Protein AF-A0A3A0BGR1-F1 (afdb_monomer_lite)

pLDDT: mean 83.66, std 11.89, range [48.41, 97.81]

Foldseek 3Di:
DDDDDPVLVVLCCCVDPVNVCVVVCVVPPVDCVVVPCPDPDDDVVVVCVQFVAAAEDFQQPDDDDPPDKSVRVVVDVVVVVVCVVVPGRYYHYFAADDDDDQDSNDGQAHPPRGYMGPD

Structure (mmCIF, N/CA/C/O backbone):
data_AF-A0A3A0BGR1-F1
#
_entry.id   AF-A0A3A0BGR1-F1
#
loop_
_atom_site.group_PDB
_atom_site.id
_atom_site.type_symbol
_atom_site.label_atom_id
_atom_site.label_alt_id
_atom_site.label_comp_id
_atom_site.label_asym_id
_atom_site.label_entity_id
_atom_site.label_seq_id
_atom_site.pdbx_PDB_ins_code
_atom_site.Cartn_x
_atom_site.Cartn_y
_atom_site.Cartn_z
_atom_site.occupancy
_atom_site.B_iso_or_equiv
_atom_site.auth_seq_id
_atom_site.auth_comp_id
_atom_site.auth_asym_id
_atom_site.auth_atom_id
_atom_site.pdbx_PDB_model_num
ATOM 1 N N . MET A 1 1 ? -30.818 3.493 23.935 1.00 67.12 1 MET A N 1
ATOM 2 C CA . MET A 1 1 ? -29.563 2.860 23.476 1.00 67.12 1 MET A CA 1
ATOM 3 C C . MET A 1 1 ? -28.803 2.434 24.723 1.00 67.12 1 MET A C 1
ATOM 5 O O . MET A 1 1 ? -28.596 3.284 25.579 1.00 67.12 1 MET A O 1
ATOM 9 N N . THR A 1 2 ? -28.503 1.146 24.896 1.00 80.75 2 THR A N 1
ATOM 10 C CA . THR A 1 2 ? -27.780 0.650 26.083 1.00 80.75 2 THR A CA 1
ATOM 11 C C . THR A 1 2 ? -26.316 1.106 26.018 1.00 80.75 2 THR A C 1
ATOM 13 O O . THR A 1 2 ? -25.735 1.026 24.933 1.00 80.75 2 THR A O 1
ATOM 16 N N . PRO A 1 3 ? -25.713 1.602 27.115 1.00 82.88 3 PRO A N 1
ATOM 17 C CA . PRO A 1 3 ? -24.295 1.954 27.131 1.00 82.88 3 PRO A CA 1
ATOM 18 C C . PRO A 1 3 ? -23.416 0.730 26.820 1.00 82.88 3 PRO A C 1
ATOM 20 O O . PRO A 1 3 ? -23.770 -0.374 27.242 1.00 82.88 3 PRO A O 1
ATOM 23 N N . PRO A 1 4 ? -22.285 0.892 26.108 1.00 85.31 4 PRO A N 1
ATOM 24 C CA . PRO A 1 4 ? -21.333 -0.198 25.916 1.00 85.31 4 PRO A CA 1
ATOM 25 C C . PRO A 1 4 ? -20.732 -0.634 27.259 1.00 85.31 4 PRO A C 1
ATOM 27 O O . PRO A 1 4 ? -20.498 0.193 28.142 1.00 85.31 4 PRO A O 1
ATOM 30 N N . ASP A 1 5 ? -20.474 -1.933 27.411 1.00 91.62 5 ASP A N 1
ATOM 31 C CA . ASP A 1 5 ? -19.836 -2.481 28.607 1.00 91.62 5 ASP A CA 1
ATOM 32 C C . ASP A 1 5 ? -18.361 -2.050 28.717 1.00 91.62 5 ASP A C 1
ATOM 34 O O . ASP A 1 5 ? -17.718 -1.650 27.740 1.00 91.62 5 ASP A O 1
ATOM 38 N N . THR A 1 6 ? -17.796 -2.167 29.920 1.00 93.88 6 THR A N 1
ATOM 39 C CA . THR A 1 6 ? -16.409 -1.777 30.210 1.00 93.88 6 THR A CA 1
ATOM 40 C C . THR A 1 6 ? -15.388 -2.514 29.338 1.00 93.88 6 THR A C 1
ATOM 42 O O . THR A 1 6 ? -14.385 -1.921 28.946 1.00 93.88 6 THR A O 1
ATOM 45 N N . GLY A 1 7 ? -15.641 -3.778 28.988 1.00 93.69 7 GLY A N 1
ATOM 46 C CA . GLY A 1 7 ? -14.762 -4.567 28.128 1.00 93.69 7 GLY A CA 1
ATOM 47 C C . GLY A 1 7 ? -14.782 -4.098 26.673 1.00 93.69 7 GLY A C 1
ATOM 48 O O . GLY A 1 7 ? -13.745 -4.096 26.010 1.00 93.69 7 GLY A O 1
ATOM 49 N N . THR A 1 8 ? -15.936 -3.664 26.169 1.00 91.12 8 THR A N 1
ATOM 50 C CA . THR A 1 8 ? -16.046 -3.015 24.854 1.00 91.12 8 THR A CA 1
ATOM 51 C C . THR A 1 8 ? -15.307 -1.676 24.831 1.00 91.12 8 THR A C 1
ATOM 53 O O . THR A 1 8 ? -14.552 -1.412 23.895 1.00 91.12 8 THR A O 1
ATOM 56 N N . ILE A 1 9 ? -15.456 -0.854 25.876 1.00 91.88 9 ILE A N 1
ATOM 57 C CA . ILE A 1 9 ? -14.754 0.436 25.986 1.00 91.88 9 ILE A CA 1
ATOM 58 C C . ILE A 1 9 ? -13.234 0.234 26.023 1.00 91.88 9 ILE A C 1
ATOM 60 O O . ILE A 1 9 ? -12.520 0.895 25.269 1.00 91.88 9 ILE A O 1
ATOM 64 N N . ALA A 1 10 ? -12.741 -0.693 26.850 1.00 93.19 10 ALA A N 1
ATOM 65 C CA . ALA A 1 10 ? -11.311 -0.981 26.961 1.00 93.19 10 ALA A CA 1
ATOM 66 C C . ALA A 1 10 ? -10.718 -1.432 25.617 1.00 93.19 10 ALA A C 1
ATOM 68 O O . ALA A 1 10 ? -9.706 -0.893 25.169 1.00 93.19 10 ALA A O 1
ATOM 69 N N . TRP A 1 11 ? -11.400 -2.345 24.919 1.00 92.62 11 TRP A N 1
ATOM 70 C CA . TRP A 1 11 ? -10.966 -2.810 23.603 1.00 92.62 11 TRP A CA 1
ATOM 71 C C . TRP A 1 11 ? -10.918 -1.668 22.573 1.00 92.62 11 TRP A C 1
ATOM 73 O O . TRP A 1 11 ? -9.936 -1.542 21.839 1.00 92.62 11 TRP A O 1
ATOM 83 N N . LEU A 1 12 ? -11.928 -0.787 22.545 1.00 90.25 12 LEU A N 1
ATOM 84 C CA . LEU A 1 12 ? -11.935 0.384 21.657 1.00 90.25 12 LEU A CA 1
ATOM 85 C C . LEU A 1 12 ? -10.788 1.351 21.973 1.00 90.25 12 LEU A C 1
ATOM 87 O O . LEU A 1 12 ? -10.154 1.873 21.057 1.00 90.25 12 LEU A O 1
ATOM 91 N N . GLN A 1 13 ? -10.497 1.579 23.254 1.00 91.50 13 GLN A N 1
ATOM 92 C CA . GLN A 1 13 ? -9.381 2.424 23.673 1.00 91.50 13 GLN A CA 1
ATOM 93 C C . GLN A 1 13 ? -8.041 1.842 23.216 1.00 91.50 13 GLN A C 1
ATOM 95 O O . GLN A 1 13 ? -7.252 2.572 22.618 1.00 91.50 13 GLN A O 1
ATOM 100 N N . GLU A 1 14 ? -7.807 0.542 23.410 1.00 90.56 14 GLU A N 1
ATOM 101 C CA . GLU A 1 14 ? -6.591 -0.158 22.965 1.00 90.56 14 GLU A CA 1
ATOM 102 C C . GLU A 1 14 ? -6.345 -0.047 21.452 1.00 90.56 14 GLU A C 1
ATOM 104 O O . GLU A 1 14 ? -5.197 0.089 21.013 1.00 90.56 14 GLU A O 1
ATOM 109 N N . HIS A 1 15 ? -7.420 -0.064 20.660 1.00 87.75 15 HIS A N 1
ATOM 110 C CA . HIS A 1 15 ? -7.371 0.007 19.197 1.00 87.75 15 HIS A CA 1
ATOM 111 C C . HIS A 1 15 ? -7.486 1.438 18.651 1.00 87.75 15 HIS A C 1
ATOM 113 O O . HIS A 1 15 ? -7.347 1.654 17.446 1.00 87.75 15 HIS A O 1
ATOM 119 N N . SER A 1 16 ? -7.691 2.435 19.515 1.00 88.44 16 SER A N 1
ATOM 120 C CA . SER A 1 16 ? -7.785 3.835 19.108 1.00 88.44 16 SER A CA 1
ATOM 121 C C . SER A 1 16 ? -6.445 4.374 18.599 1.00 88.44 16 SER A C 1
ATOM 123 O O . SER A 1 16 ? -5.371 4.031 19.104 1.00 88.44 16 SER A O 1
ATOM 125 N N . MET A 1 17 ? -6.497 5.301 17.636 1.00 86.06 17 MET A N 1
ATOM 126 C CA . MET A 1 17 ? -5.294 5.986 17.145 1.00 86.06 17 MET A CA 1
ATOM 127 C C . MET A 1 17 ? -4.526 6.686 18.275 1.00 86.06 17 MET A C 1
ATOM 129 O O . MET A 1 17 ? -3.297 6.653 18.292 1.00 86.06 17 MET A O 1
ATOM 133 N N . LEU A 1 18 ? -5.240 7.269 19.246 1.00 88.12 18 LEU A N 1
ATOM 134 C CA . LEU A 1 18 ? -4.640 7.976 20.378 1.00 88.12 18 LEU A CA 1
ATOM 135 C C . LEU A 1 18 ? -3.825 7.042 21.284 1.00 88.12 18 LEU A C 1
ATOM 137 O O . LEU A 1 18 ? -2.744 7.410 21.737 1.00 88.12 18 LEU A O 1
ATOM 141 N N . GLN A 1 19 ? -4.298 5.820 21.521 1.00 90.19 19 GLN A N 1
ATOM 142 C CA . GLN A 1 19 ? -3.536 4.848 22.302 1.00 90.19 19 GLN A CA 1
ATOM 143 C C . GLN A 1 19 ? -2.372 4.270 21.487 1.00 90.19 19 GLN A C 1
ATOM 145 O O . GLN A 1 19 ? -1.261 4.111 21.997 1.00 90.19 19 GLN A O 1
ATOM 150 N N . ARG A 1 20 ? -2.598 4.006 20.193 1.00 86.69 20 ARG A N 1
ATOM 151 C CA . ARG A 1 20 ? -1.592 3.451 19.272 1.00 86.69 20 ARG A CA 1
ATOM 152 C C . ARG A 1 20 ? -0.438 4.418 18.988 1.00 86.69 20 ARG A C 1
ATOM 154 O O . ARG A 1 20 ? 0.664 3.952 18.708 1.00 86.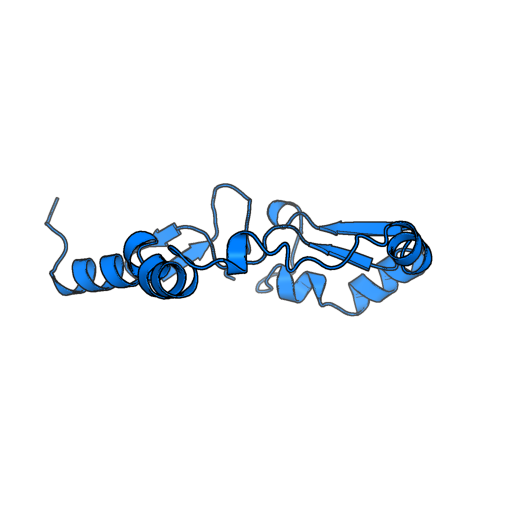69 20 ARG A O 1
ATOM 161 N N . VAL A 1 21 ? -0.649 5.736 19.073 1.00 90.06 21 VAL A N 1
ATOM 162 C CA . VAL A 1 21 ? 0.412 6.728 18.818 1.00 90.06 21 VAL A CA 1
ATOM 163 C C . VAL A 1 21 ? 1.391 6.872 19.986 1.00 90.06 21 VAL A C 1
ATOM 165 O O . VAL A 1 21 ? 2.525 7.281 19.765 1.00 90.06 21 VAL A O 1
ATOM 168 N N . GLN A 1 22 ? 1.025 6.487 21.212 1.00 90.44 22 GLN A N 1
ATOM 169 C CA . GLN A 1 22 ? 1.863 6.691 22.406 1.00 90.44 22 GLN A CA 1
ATOM 170 C C . GLN A 1 22 ? 3.295 6.118 22.294 1.00 90.44 22 GLN A C 1
ATOM 172 O O . GLN A 1 22 ? 4.245 6.818 22.657 1.00 90.44 22 GLN A O 1
ATOM 177 N N . PRO A 1 23 ? 3.522 4.885 21.793 1.00 89.38 23 PRO A N 1
ATOM 178 C CA . PRO A 1 23 ? 4.877 4.358 21.609 1.00 89.38 23 PRO A CA 1
ATOM 179 C C . PRO A 1 23 ? 5.661 5.109 20.524 1.00 89.38 23 PRO A C 1
ATOM 181 O O . PRO A 1 23 ? 6.857 5.346 20.676 1.00 89.38 23 PRO A O 1
ATOM 184 N N . ILE A 1 24 ? 4.981 5.516 19.447 1.00 87.69 24 ILE A N 1
ATOM 185 C CA . ILE A 1 24 ? 5.574 6.293 18.349 1.00 87.69 24 ILE A CA 1
ATOM 186 C C . ILE A 1 24 ? 5.989 7.671 18.872 1.00 87.69 24 ILE A C 1
ATOM 188 O O . ILE A 1 24 ? 7.126 8.090 18.676 1.00 87.69 24 ILE A O 1
ATOM 192 N N . ALA A 1 25 ? 5.104 8.344 19.606 1.00 89.12 25 ALA A N 1
ATOM 193 C CA . ALA A 1 25 ? 5.366 9.643 20.206 1.00 89.12 25 ALA A CA 1
ATOM 194 C C . ALA A 1 25 ? 6.585 9.594 21.135 1.00 89.12 25 ALA A C 1
ATOM 196 O O . ALA A 1 25 ? 7.466 10.432 21.007 1.00 89.12 25 ALA A O 1
ATOM 197 N N . ARG A 1 26 ? 6.719 8.575 21.995 1.00 89.31 26 ARG A N 1
ATOM 198 C CA . ARG A 1 26 ? 7.917 8.415 22.845 1.00 89.31 26 ARG A CA 1
ATOM 199 C C . ARG A 1 26 ? 9.214 8.265 22.047 1.00 89.31 26 ARG A C 1
ATOM 201 O O . ARG A 1 26 ? 10.263 8.721 22.493 1.00 89.31 26 ARG A O 1
ATOM 208 N N . ARG A 1 27 ? 9.148 7.630 20.875 1.00 86.50 27 ARG A N 1
ATOM 209 C CA . ARG A 1 27 ? 10.308 7.409 20.005 1.00 86.50 27 ARG A CA 1
ATOM 210 C C . ARG A 1 27 ? 10.694 8.632 19.174 1.00 86.50 27 ARG A C 1
ATOM 212 O O . ARG A 1 27 ? 11.827 8.693 18.725 1.00 86.50 27 ARG A O 1
ATOM 219 N N . TYR A 1 28 ? 9.791 9.576 18.933 1.00 84.69 28 TYR A N 1
ATOM 220 C CA . TYR A 1 28 ? 10.053 10.660 17.977 1.00 84.69 28 TYR A CA 1
ATOM 221 C C . TYR A 1 28 ? 9.824 12.068 18.535 1.00 84.69 28 TYR A C 1
ATOM 223 O O . TYR A 1 28 ? 10.446 13.017 18.062 1.00 84.69 28 TYR A O 1
ATOM 231 N N . SER A 1 29 ? 8.979 12.229 19.553 1.00 88.12 29 SER A N 1
ATOM 232 C CA . SER A 1 29 ? 8.709 13.525 20.177 1.00 88.12 29 SER A CA 1
ATOM 233 C C . SER A 1 29 ? 9.967 14.061 20.851 1.00 88.12 29 SER A C 1
ATOM 235 O O . SER A 1 29 ? 10.568 13.387 21.685 1.00 88.12 29 SER A O 1
ATOM 237 N N . GLY A 1 30 ? 10.371 15.275 20.478 1.00 85.81 30 GLY A N 1
ATOM 238 C CA . GLY A 1 30 ? 11.586 15.905 20.995 1.00 85.81 30 GLY A CA 1
ATOM 239 C C . GLY A 1 30 ? 12.893 15.242 20.543 1.00 85.81 30 GLY A C 1
ATOM 240 O O . GLY A 1 30 ? 13.951 15.624 21.032 1.00 85.81 30 GLY A O 1
ATOM 241 N N . GLN A 1 31 ? 12.855 14.274 19.619 1.00 82.75 31 GLN A N 1
ATOM 242 C CA . GLN A 1 31 ? 14.061 13.654 19.070 1.00 82.75 31 GLN A CA 1
ATOM 243 C C . GLN A 1 31 ? 14.461 14.307 17.745 1.00 82.75 31 GLN A C 1
ATOM 245 O O . GLN A 1 31 ? 13.634 14.513 16.855 1.00 82.75 31 GLN A O 1
ATOM 250 N N . GLY A 1 32 ? 15.762 14.563 17.573 1.00 82.56 32 GLY A N 1
ATOM 251 C CA . GLY A 1 32 ? 16.322 15.098 16.327 1.00 82.56 32 GLY A CA 1
ATOM 252 C C . GLY A 1 32 ? 16.132 14.177 15.116 1.00 82.56 32 GLY A C 1
ATOM 253 O O . GLY A 1 32 ? 16.227 14.642 13.988 1.00 82.56 32 GLY A O 1
ATOM 254 N N . ALA A 1 33 ? 15.802 12.897 15.324 1.00 76.69 33 ALA A N 1
ATOM 255 C CA . ALA A 1 33 ? 15.614 11.905 14.265 1.00 76.69 33 ALA A CA 1
ATOM 256 C C . ALA A 1 33 ? 14.583 12.311 13.191 1.00 76.69 33 ALA A C 1
ATOM 258 O O . ALA A 1 33 ? 14.746 11.941 12.032 1.00 76.69 33 ALA A O 1
ATOM 259 N N . LEU A 1 34 ? 13.550 13.092 13.540 1.00 69.50 34 LEU A N 1
ATOM 260 C CA . LEU A 1 34 ? 12.582 13.622 12.563 1.00 69.50 34 LEU A CA 1
ATOM 261 C C . LEU A 1 34 ? 13.160 14.743 11.680 1.00 69.50 34 LEU A C 1
ATOM 263 O O . LEU A 1 34 ? 12.672 14.972 10.576 1.00 69.50 34 LEU A O 1
ATOM 267 N N . TRP A 1 35 ? 14.194 15.426 12.168 1.00 74.50 35 TRP A N 1
ATOM 268 C CA . TRP A 1 35 ? 14.791 16.625 11.575 1.00 74.50 35 TRP A CA 1
ATOM 269 C C . TRP A 1 35 ? 16.153 16.363 10.931 1.00 74.50 35 TRP A C 1
ATOM 271 O O . TRP A 1 35 ? 16.655 17.195 10.187 1.00 74.50 35 TRP A O 1
ATOM 281 N N . GLN A 1 36 ? 16.746 15.196 11.179 1.00 77.06 36 GLN A N 1
ATOM 282 C CA . GLN A 1 36 ? 18.031 14.801 10.603 1.00 77.06 36 GLN A CA 1
ATOM 283 C C . GLN A 1 36 ? 17.934 14.291 9.158 1.00 77.06 36 GLN A C 1
ATOM 285 O O . GLN A 1 36 ? 18.907 13.748 8.651 1.00 77.06 36 GLN A O 1
ATOM 290 N N . HIS A 1 37 ? 16.785 14.465 8.492 1.00 62.78 37 HIS A N 1
ATOM 291 C CA . HIS A 1 37 ? 16.554 14.014 7.117 1.00 62.78 37 HIS A CA 1
ATOM 292 C C . HIS A 1 37 ? 17.098 12.595 6.843 1.00 62.78 37 HIS A C 1
ATOM 294 O O . HIS A 1 37 ? 17.907 12.421 5.938 1.00 62.78 37 HIS A O 1
ATOM 300 N N . PRO A 1 38 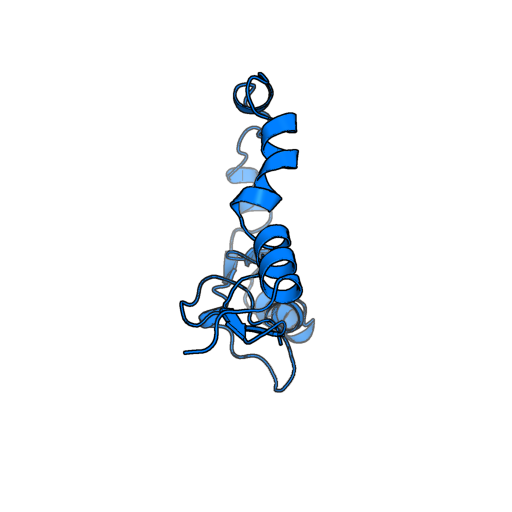? 16.654 11.550 7.570 1.00 62.47 38 PRO A N 1
ATOM 301 C CA . PRO A 1 38 ? 17.127 10.174 7.362 1.00 62.47 38 PRO A CA 1
ATOM 302 C C . PRO A 1 38 ? 16.689 9.559 6.014 1.00 62.47 38 PRO A C 1
ATOM 304 O O . PRO A 1 38 ? 16.7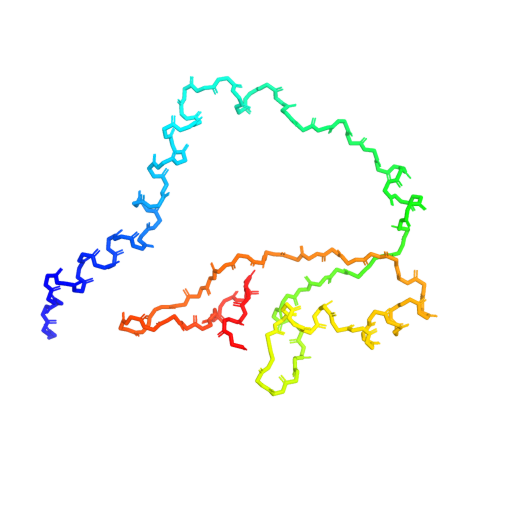91 8.350 5.813 1.00 62.47 38 PRO A O 1
ATOM 307 N N . TYR A 1 39 ? 16.158 10.364 5.095 1.00 65.19 39 TYR A N 1
ATOM 308 C CA . TYR A 1 39 ? 15.784 9.944 3.755 1.00 65.19 39 TYR A CA 1
ATOM 309 C C . TYR A 1 39 ? 17.051 9.888 2.901 1.00 65.19 39 TYR A C 1
ATOM 311 O O . TYR A 1 39 ? 17.854 10.819 2.914 1.00 65.19 39 TYR A O 1
ATOM 319 N N . ALA A 1 40 ? 17.229 8.808 2.145 1.00 69.00 40 ALA A N 1
ATOM 320 C CA . ALA A 1 40 ? 18.290 8.750 1.150 1.00 69.00 40 ALA A CA 1
ATOM 321 C C . ALA A 1 40 ? 18.122 9.887 0.127 1.00 69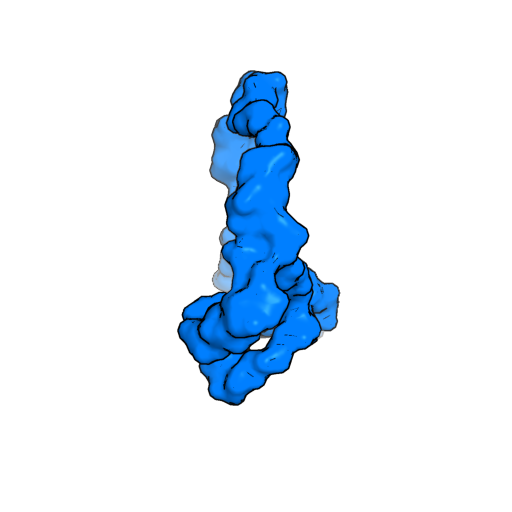.00 40 ALA A C 1
ATOM 323 O O . ALA A 1 40 ? 16.995 10.296 -0.172 1.00 69.00 40 ALA A O 1
ATOM 324 N N . GLU A 1 41 ? 19.232 10.369 -0.437 1.00 82.31 41 GLU A N 1
ATOM 325 C CA . GLU A 1 41 ? 19.179 11.259 -1.596 1.00 82.31 41 GLU A CA 1
ATOM 326 C C . GLU A 1 41 ? 18.293 10.633 -2.676 1.00 82.31 41 GLU A C 1
ATOM 328 O O . GLU A 1 41 ? 18.440 9.458 -3.027 1.00 82.31 41 GLU A O 1
ATOM 333 N N . THR A 1 42 ? 17.339 11.406 -3.194 1.00 83.25 42 THR A N 1
ATOM 334 C CA . THR A 1 42 ? 16.435 10.903 -4.226 1.00 83.25 42 THR A CA 1
ATOM 335 C C . THR A 1 42 ? 17.236 10.584 -5.483 1.00 83.25 42 THR A C 1
ATOM 337 O O . THR A 1 42 ? 17.898 11.464 -6.030 1.00 83.25 42 THR A O 1
ATOM 340 N N . GLN A 1 43 ? 17.123 9.356 -5.990 1.00 89.56 43 GLN A N 1
ATOM 341 C CA . GLN A 1 43 ? 17.775 8.928 -7.232 1.00 89.56 43 GLN A CA 1
ATOM 342 C C . GLN A 1 43 ? 16.734 8.639 -8.326 1.00 89.56 43 GLN A C 1
ATOM 344 O O . GLN A 1 43 ? 16.587 7.491 -8.755 1.00 89.56 43 GLN A O 1
ATOM 349 N N . PRO A 1 44 ? 15.990 9.652 -8.813 1.00 90.31 44 PRO A N 1
ATOM 350 C CA . PRO A 1 44 ? 14.905 9.434 -9.769 1.00 90.31 44 PRO A CA 1
ATOM 351 C C . PRO A 1 44 ? 15.397 8.790 -11.069 1.00 90.31 44 PRO A C 1
ATOM 353 O O . PRO A 1 44 ? 14.715 7.939 -11.622 1.00 90.31 44 PRO A O 1
ATOM 356 N N . ARG A 1 45 ? 16.615 9.118 -11.530 1.00 94.38 45 ARG A N 1
ATOM 357 C CA . ARG A 1 45 ? 17.205 8.479 -12.719 1.00 94.38 45 ARG A CA 1
ATOM 358 C C . ARG A 1 45 ? 17.493 6.995 -12.503 1.00 94.38 45 ARG A C 1
ATOM 360 O O . ARG A 1 45 ? 17.251 6.213 -13.413 1.00 94.38 45 ARG A O 1
ATOM 367 N N . ALA A 1 46 ? 17.976 6.611 -11.321 1.00 92.12 46 ALA A N 1
ATOM 368 C CA . ALA A 1 46 ? 18.205 5.207 -10.990 1.00 92.12 46 ALA A CA 1
ATOM 369 C C . ALA A 1 46 ? 16.875 4.441 -10.911 1.00 92.12 46 ALA A C 1
ATOM 371 O O . ALA A 1 46 ? 16.753 3.365 -11.489 1.00 92.12 46 ALA A O 1
ATOM 372 N N . ALA A 1 47 ? 15.850 5.034 -10.287 1.00 90.38 47 ALA A N 1
ATOM 373 C CA . ALA A 1 47 ? 14.504 4.463 -10.250 1.00 90.38 47 ALA A CA 1
ATOM 374 C C . ALA A 1 47 ? 13.916 4.281 -11.663 1.00 90.38 47 ALA A C 1
ATOM 376 O O . ALA A 1 47 ? 13.461 3.189 -11.996 1.00 90.38 47 ALA A O 1
ATOM 377 N N . SER A 1 48 ? 14.004 5.300 -12.525 1.00 92.50 48 SER A N 1
ATOM 378 C CA . SER A 1 48 ? 13.545 5.210 -13.918 1.00 92.50 48 SER A CA 1
ATOM 379 C C . SER A 1 48 ? 14.355 4.216 -14.755 1.00 92.50 48 SER A C 1
ATOM 381 O O . SER A 1 48 ? 13.802 3.595 -15.657 1.00 92.50 48 SER A O 1
ATOM 383 N N . ALA A 1 49 ? 15.653 4.046 -14.480 1.00 94.06 49 ALA A N 1
ATOM 384 C CA . ALA A 1 49 ? 16.477 3.041 -15.151 1.00 94.06 49 ALA A CA 1
ATOM 385 C C . ALA A 1 49 ? 16.068 1.608 -14.763 1.00 94.06 49 ALA A C 1
ATOM 387 O O . ALA A 1 49 ? 16.082 0.718 -15.613 1.00 94.06 49 ALA A O 1
ATOM 388 N N . LEU A 1 50 ? 15.663 1.392 -13.506 1.00 92.62 50 LEU A N 1
ATOM 389 C CA . LEU A 1 50 ? 15.136 0.109 -13.029 1.00 92.62 50 LEU A CA 1
ATOM 390 C C . LEU A 1 50 ? 13.735 -0.172 -13.593 1.00 92.62 50 LEU A C 1
ATOM 392 O O . LEU A 1 50 ? 13.480 -1.255 -14.124 1.00 92.62 50 LEU A O 1
ATOM 396 N N . ALA A 1 51 ? 12.834 0.809 -13.513 1.00 94.12 51 ALA A N 1
ATOM 397 C CA . ALA A 1 51 ? 11.453 0.690 -13.958 1.00 94.12 51 ALA A CA 1
ATOM 398 C C . ALA A 1 51 ? 10.947 2.015 -14.542 1.00 94.12 51 ALA A C 1
ATOM 400 O O . ALA A 1 51 ? 10.364 2.839 -13.847 1.00 94.12 51 ALA A O 1
ATOM 401 N N . SER A 1 52 ? 11.138 2.208 -15.847 1.00 92.69 52 SER A N 1
ATOM 402 C CA . SER A 1 52 ? 10.583 3.358 -16.577 1.00 92.69 52 SER A CA 1
ATOM 403 C C . SER A 1 52 ? 9.072 3.254 -16.801 1.00 92.69 52 SER A C 1
ATOM 405 O O . SER A 1 52 ? 8.422 4.252 -17.099 1.00 92.69 52 SER A O 1
ATOM 407 N N . VAL A 1 53 ? 8.522 2.046 -16.658 1.00 95.81 53 VAL A N 1
ATOM 408 C CA . VAL A 1 53 ? 7.094 1.747 -16.745 1.00 95.81 53 VAL A CA 1
ATOM 409 C C . VAL A 1 53 ? 6.693 0.997 -15.480 1.00 95.81 53 VAL A C 1
ATOM 411 O O . VAL A 1 53 ? 7.228 -0.077 -15.181 1.00 95.81 53 VAL A O 1
ATOM 414 N N . TRP A 1 54 ? 5.741 1.556 -14.740 1.00 95.44 54 TRP A N 1
ATOM 415 C CA . TRP A 1 54 ? 5.197 0.960 -13.525 1.00 95.44 54 TRP A CA 1
ATOM 416 C C . TRP A 1 54 ? 3.672 0.986 -13.523 1.00 95.44 54 TRP A C 1
ATOM 418 O O . TRP A 1 54 ? 3.042 1.854 -14.124 1.00 95.44 54 TRP A O 1
ATOM 428 N N . PHE A 1 55 ? 3.081 0.045 -12.798 1.00 94.25 55 PHE A N 1
ATOM 429 C CA . PHE A 1 55 ? 1.651 0.009 -12.533 1.00 94.25 55 PHE A CA 1
ATOM 430 C C . PHE A 1 55 ? 1.348 0.705 -11.203 1.00 94.25 55 PHE A C 1
ATOM 432 O O . PHE A 1 55 ? 1.841 0.293 -10.156 1.00 94.25 55 PHE A O 1
ATOM 439 N N . THR A 1 56 ? 0.546 1.768 -11.224 1.00 92.44 56 THR A N 1
ATOM 440 C CA . THR A 1 56 ? 0.075 2.442 -10.006 1.00 92.44 56 THR A CA 1
ATOM 441 C C . THR A 1 56 ? -1.199 1.766 -9.504 1.00 92.44 56 THR A C 1
ATOM 443 O O . THR A 1 56 ? -2.287 2.010 -10.027 1.00 92.44 56 THR A O 1
ATOM 446 N N . ALA A 1 57 ? -1.070 0.903 -8.500 1.00 87.88 57 ALA A N 1
ATOM 447 C CA . ALA A 1 57 ? -2.188 0.150 -7.952 1.00 87.88 57 ALA A CA 1
ATOM 448 C C . ALA A 1 57 ? -3.013 1.013 -6.989 1.00 87.88 57 ALA A C 1
ATOM 450 O O . ALA A 1 57 ? -2.524 1.424 -5.931 1.00 87.88 57 ALA A O 1
ATOM 451 N N . TYR A 1 58 ? -4.287 1.221 -7.325 1.00 83.94 58 TYR A N 1
ATOM 452 C CA . TYR A 1 58 ? -5.276 1.802 -6.420 1.00 83.94 58 TYR A CA 1
ATOM 453 C C . TYR A 1 58 ? -6.202 0.697 -5.886 1.00 83.94 58 TYR A C 1
ATOM 455 O O . TYR A 1 58 ? -6.984 0.160 -6.673 1.00 83.94 58 TYR A O 1
ATOM 463 N N . PRO A 1 59 ? -6.134 0.335 -4.586 1.00 79.19 59 PRO A N 1
ATOM 464 C CA . PRO A 1 59 ? -6.828 -0.832 -4.029 1.00 79.19 59 PRO A CA 1
ATOM 465 C C . PRO A 1 59 ? -8.310 -0.933 -4.362 1.00 79.19 59 PRO A C 1
ATOM 467 O O . PRO A 1 59 ? -8.780 -2.004 -4.734 1.00 79.19 59 PRO A O 1
ATOM 470 N N . ALA A 1 60 ? -9.045 0.178 -4.273 1.00 76.50 60 ALA A N 1
ATOM 471 C CA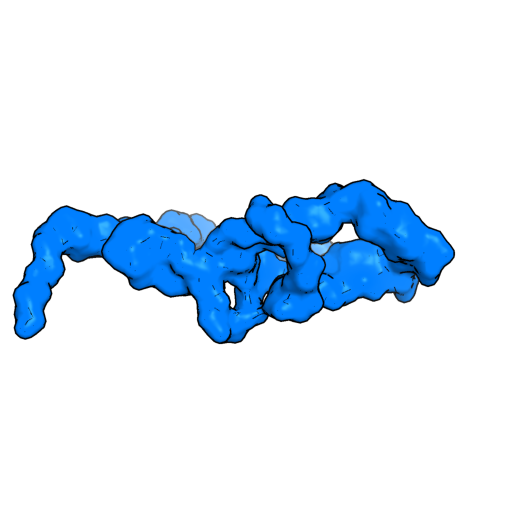 . ALA A 1 60 ? -10.482 0.182 -4.524 1.00 76.50 60 ALA A CA 1
ATOM 472 C C . ALA A 1 60 ? -10.846 -0.163 -5.980 1.00 76.50 60 ALA A C 1
ATOM 474 O O . ALA A 1 60 ? -11.953 -0.643 -6.227 1.00 76.50 60 ALA A O 1
ATOM 475 N N . SER A 1 61 ? -9.912 0.030 -6.917 1.00 82.38 61 SER A N 1
ATOM 476 C CA . SER A 1 61 ? -10.069 -0.299 -8.337 1.00 82.38 61 SER A CA 1
ATOM 477 C C . SER A 1 61 ? -9.541 -1.689 -8.707 1.00 82.38 61 SER A C 1
ATOM 479 O O . SER A 1 61 ? -9.611 -2.067 -9.875 1.00 82.38 61 SER A O 1
ATOM 481 N N . ILE A 1 62 ? -9.008 -2.461 -7.752 1.00 83.75 62 ILE A N 1
ATOM 482 C CA . ILE A 1 62 ? -8.553 -3.830 -8.006 1.00 83.75 62 ILE A CA 1
ATOM 483 C C . ILE A 1 62 ? -9.733 -4.792 -7.850 1.00 83.75 62 ILE A C 1
ATOM 485 O O . ILE A 1 62 ? -10.312 -4.936 -6.772 1.00 83.75 62 ILE A O 1
ATOM 489 N N . ILE A 1 63 ? -10.078 -5.470 -8.944 1.00 86.88 63 ILE A N 1
ATOM 490 C CA . ILE A 1 63 ? -11.057 -6.558 -8.940 1.00 86.88 63 ILE A CA 1
ATOM 491 C C . ILE A 1 63 ? -10.318 -7.840 -8.564 1.00 86.88 63 ILE A C 1
ATOM 493 O O . ILE A 1 63 ? -9.507 -8.350 -9.336 1.00 86.88 63 ILE A O 1
ATOM 497 N N . THR A 1 64 ? -10.583 -8.336 -7.361 1.00 86.19 64 THR A N 1
ATOM 498 C CA . THR A 1 64 ? -9.968 -9.554 -6.832 1.00 86.19 64 THR A CA 1
ATOM 499 C C . THR A 1 64 ? -10.799 -10.788 -7.193 1.00 86.19 64 THR A C 1
ATOM 501 O O . THR A 1 64 ? -11.973 -10.689 -7.563 1.00 86.19 64 THR A O 1
ATOM 504 N N . ARG A 1 65 ? -10.199 -11.981 -7.095 1.00 88.31 65 ARG A N 1
ATOM 505 C CA . ARG A 1 65 ? -10.972 -13.231 -7.161 1.00 88.31 65 ARG A CA 1
ATOM 506 C C . ARG A 1 65 ? -11.828 -13.373 -5.893 1.00 88.31 65 ARG A C 1
ATOM 508 O O . ARG A 1 65 ? -11.433 -12.851 -4.846 1.00 88.31 65 ARG A O 1
ATOM 515 N N . PRO A 1 66 ? -12.956 -14.104 -5.940 1.00 85.56 66 PRO A N 1
ATOM 516 C CA . PRO A 1 66 ? -13.755 -14.367 -4.746 1.00 85.56 66 PRO A CA 1
ATOM 517 C C . PRO A 1 66 ? -12.896 -14.929 -3.604 1.00 85.56 66 PRO A C 1
ATOM 519 O O . PRO A 1 66 ? -12.152 -15.887 -3.807 1.00 85.56 66 PRO A O 1
ATOM 522 N N . GLY A 1 67 ? -12.989 -14.318 -2.419 1.00 82.19 67 GLY A N 1
ATOM 523 C CA . GLY A 1 67 ? -12.240 -14.737 -1.228 1.00 82.19 67 GLY A CA 1
ATOM 524 C C . GLY A 1 67 ? -10.745 -14.400 -1.239 1.00 82.19 67 GLY A C 1
ATOM 525 O O . GLY A 1 67 ? -9.996 -14.997 -0.471 1.00 82.19 67 GLY A O 1
ATOM 526 N N . THR A 1 68 ? -10.295 -13.495 -2.114 1.00 83.19 68 THR A N 1
ATOM 527 C CA . THR A 1 68 ? -8.898 -13.041 -2.149 1.00 83.19 68 THR A CA 1
ATOM 528 C C . THR A 1 68 ? -8.785 -11.546 -1.883 1.00 83.19 68 THR A C 1
ATOM 530 O O . THR A 1 68 ? -9.541 -10.746 -2.442 1.00 83.19 68 THR A O 1
ATOM 533 N N . SER A 1 69 ? -7.773 -11.179 -1.099 1.00 80.38 69 SER A N 1
ATOM 534 C CA . SER A 1 69 ? -7.458 -9.787 -0.798 1.00 80.38 69 SER A CA 1
ATOM 535 C C . SER A 1 69 ? -6.779 -9.076 -1.971 1.00 80.38 69 SER A C 1
ATOM 537 O O . SER A 1 69 ? -6.296 -9.690 -2.937 1.00 80.38 69 SER A O 1
ATOM 539 N N . VAL A 1 70 ? -6.686 -7.747 -1.872 1.00 82.69 70 VAL A N 1
ATOM 540 C CA . VAL A 1 70 ? -5.945 -6.932 -2.843 1.00 82.69 70 VAL A CA 1
ATOM 541 C C . VAL A 1 70 ? -4.465 -7.305 -2.827 1.00 82.69 70 VAL A C 1
ATOM 543 O O . VAL A 1 70 ? -3.866 -7.446 -3.890 1.00 82.69 70 VAL A O 1
ATOM 546 N N . LEU A 1 71 ? -3.879 -7.532 -1.647 1.00 84.44 71 LEU A N 1
ATOM 547 C CA . LEU A 1 71 ? -2.476 -7.937 -1.521 1.00 84.44 71 LEU A CA 1
ATOM 548 C C . LEU A 1 71 ? -2.209 -9.300 -2.168 1.00 84.44 71 LEU A C 1
ATOM 550 O O . LEU A 1 71 ? -1.221 -9.444 -2.884 1.00 84.44 71 LEU A O 1
ATOM 554 N N . ALA A 1 72 ? -3.104 -10.274 -1.973 1.00 87.56 72 ALA A N 1
ATOM 555 C CA . ALA A 1 72 ? -3.000 -11.572 -2.637 1.00 87.56 72 ALA A CA 1
ATOM 556 C C . ALA A 1 72 ? -3.093 -11.429 -4.165 1.00 87.56 72 ALA A C 1
ATOM 558 O O . ALA A 1 72 ? -2.321 -12.046 -4.892 1.00 87.56 72 ALA A O 1
ATOM 559 N N . THR A 1 73 ? -3.989 -10.563 -4.650 1.00 89.56 73 THR A N 1
ATOM 560 C CA . THR A 1 73 ? -4.146 -10.283 -6.085 1.00 89.56 73 THR A CA 1
ATOM 561 C C . THR A 1 73 ? -2.911 -9.597 -6.674 1.00 89.56 73 THR A C 1
ATOM 563 O O . THR A 1 73 ? -2.434 -9.999 -7.730 1.00 89.56 73 THR A O 1
ATOM 566 N N . LEU A 1 74 ? -2.350 -8.595 -5.990 1.00 90.19 74 LEU A N 1
ATOM 567 C CA . LEU A 1 74 ? -1.129 -7.904 -6.422 1.00 90.19 74 LEU A CA 1
ATOM 568 C C . LEU A 1 74 ? 0.124 -8.787 -6.317 1.00 90.19 74 LEU A C 1
ATOM 570 O O . LEU A 1 74 ? 1.115 -8.511 -6.989 1.00 90.19 74 LEU A O 1
ATOM 574 N N . GLY A 1 75 ? 0.096 -9.835 -5.493 1.00 90.81 75 GLY A N 1
ATOM 575 C CA . GLY A 1 75 ? 1.154 -10.842 -5.391 1.00 90.81 75 GLY A CA 1
ATOM 576 C C . GLY A 1 75 ? 1.041 -11.992 -6.399 1.00 90.81 75 GLY A C 1
ATOM 577 O O . GLY A 1 75 ? 1.926 -12.843 -6.436 1.00 90.81 75 GLY A O 1
ATOM 578 N N . ASP A 1 76 ? -0.023 -12.046 -7.203 1.00 94.31 76 ASP A N 1
ATOM 579 C CA . ASP A 1 76 ? -0.297 -13.167 -8.103 1.00 94.31 76 ASP A CA 1
ATOM 580 C C . ASP A 1 76 ? 0.691 -13.217 -9.281 1.00 94.31 76 ASP A C 1
ATOM 582 O O . ASP A 1 76 ? 0.842 -12.261 -10.044 1.00 94.31 76 ASP A O 1
ATOM 586 N N . GLU A 1 77 ? 1.350 -14.361 -9.469 1.00 96.75 77 GLU A N 1
ATOM 587 C CA . GLU A 1 77 ? 2.366 -14.521 -10.511 1.00 96.75 77 GLU A CA 1
ATOM 588 C C . GLU A 1 77 ? 1.803 -14.344 -11.932 1.00 96.75 77 GLU A C 1
ATOM 590 O O . GLU A 1 77 ? 2.482 -13.809 -12.808 1.00 96.75 77 GLU A O 1
ATOM 595 N N . SER A 1 78 ? 0.555 -14.750 -12.183 1.00 96.06 78 SER A N 1
ATOM 596 C CA . SER A 1 78 ? -0.074 -14.581 -13.496 1.00 96.06 78 SER A CA 1
ATOM 597 C C . SER A 1 78 ? -0.299 -13.107 -13.835 1.00 96.06 78 SER A C 1
ATOM 599 O O . SER A 1 78 ? -0.072 -12.708 -14.980 1.00 96.06 78 SER A O 1
ATOM 601 N N . LEU A 1 79 ? -0.639 -12.281 -12.837 1.00 94.31 79 LEU A N 1
ATOM 602 C CA . LEU A 1 79 ? -0.710 -10.828 -12.993 1.00 94.31 79 LEU A CA 1
ATOM 603 C C . LEU A 1 79 ? 0.670 -10.256 -13.335 1.00 94.31 79 LEU A C 1
ATOM 605 O O . LEU A 1 79 ? 0.795 -9.500 -14.296 1.00 94.31 79 LEU A O 1
ATOM 609 N N . TRP A 1 80 ? 1.715 -10.645 -12.599 1.00 96.12 80 TRP A N 1
ATOM 610 C CA . TRP A 1 80 ? 3.080 -10.177 -12.865 1.00 96.12 80 TRP A CA 1
ATOM 611 C C . TRP A 1 80 ? 3.587 -10.587 -14.245 1.00 96.12 80 TRP A C 1
ATOM 613 O O . TRP A 1 80 ? 4.185 -9.764 -14.937 1.00 96.12 80 TRP A O 1
ATOM 623 N N . ARG A 1 81 ? 3.304 -11.816 -14.691 1.00 97.81 81 ARG A N 1
ATOM 624 C CA . ARG A 1 81 ? 3.636 -12.271 -16.050 1.00 97.81 81 ARG A CA 1
ATOM 625 C C . ARG A 1 81 ? 2.922 -11.430 -17.112 1.00 97.81 81 ARG A C 1
ATOM 627 O O . ARG A 1 81 ? 3.554 -11.035 -18.088 1.00 97.81 81 ARG A O 1
ATOM 634 N N . ALA A 1 82 ? 1.641 -11.115 -16.914 1.00 96.69 82 ALA A N 1
ATOM 635 C CA . ALA A 1 82 ? 0.876 -10.277 -17.839 1.00 96.69 82 ALA A CA 1
ATOM 636 C C . ALA A 1 82 ? 1.398 -8.829 -17.890 1.00 96.69 82 ALA A C 1
ATOM 638 O O . ALA A 1 82 ? 1.583 -8.276 -18.972 1.00 96.69 82 ALA A O 1
ATOM 639 N N . LEU A 1 83 ? 1.692 -8.232 -16.731 1.00 96.19 83 LEU A N 1
ATOM 640 C CA . LEU A 1 83 ? 2.286 -6.896 -16.626 1.00 96.19 83 LEU A CA 1
ATOM 641 C C . LEU A 1 83 ? 3.674 -6.844 -17.288 1.00 96.19 83 LEU A C 1
ATOM 643 O O . LEU A 1 83 ? 3.957 -5.943 -18.080 1.00 96.19 83 LEU A O 1
ATOM 647 N N . ALA A 1 84 ? 4.522 -7.839 -17.025 1.00 96.25 84 ALA A N 1
ATOM 648 C CA . ALA A 1 84 ? 5.850 -7.931 -17.623 1.00 96.25 84 ALA A CA 1
ATOM 649 C C . ALA A 1 84 ? 5.790 -8.073 -19.153 1.00 96.25 84 ALA A C 1
ATOM 651 O O . ALA A 1 84 ? 6.601 -7.463 -19.851 1.00 96.25 84 ALA A O 1
ATOM 652 N N . ALA A 1 85 ? 4.806 -8.809 -19.684 1.00 97.81 85 ALA A N 1
ATOM 653 C CA . ALA A 1 85 ? 4.615 -8.977 -21.127 1.00 97.81 85 ALA A CA 1
ATOM 654 C C . ALA A 1 85 ? 4.340 -7.651 -21.863 1.00 97.81 85 ALA A C 1
ATOM 656 O O . ALA A 1 85 ? 4.671 -7.531 -23.040 1.00 97.81 85 ALA A O 1
ATOM 657 N N . ILE A 1 86 ? 3.790 -6.645 -21.172 1.00 96.81 86 ILE A N 1
ATOM 658 C CA . ILE A 1 86 ? 3.563 -5.290 -21.708 1.00 96.81 86 ILE A CA 1
ATOM 659 C C . ILE A 1 86 ? 4.622 -4.272 -21.249 1.00 96.81 86 ILE A C 1
ATOM 661 O O . ILE A 1 86 ? 4.455 -3.068 -21.429 1.00 96.81 86 ILE A O 1
ATOM 665 N N . GLY A 1 87 ? 5.726 -4.741 -20.661 1.00 96.44 87 GLY A N 1
ATOM 666 C CA . GLY A 1 87 ? 6.876 -3.913 -20.297 1.00 96.44 87 GLY A CA 1
ATOM 667 C C . GLY A 1 87 ? 6.795 -3.225 -18.933 1.00 96.44 87 GLY A C 1
ATOM 668 O O . GLY A 1 87 ? 7.683 -2.435 -18.617 1.00 96.44 87 GLY A O 1
ATOM 669 N N . VAL A 1 88 ? 5.787 -3.523 -18.107 1.00 97.00 88 VAL A N 1
ATOM 670 C CA . VAL A 1 88 ? 5.721 -3.035 -16.720 1.00 97.00 88 VAL A CA 1
ATOM 671 C C . VAL A 1 88 ? 6.774 -3.756 -15.876 1.00 97.00 88 VAL A C 1
ATOM 673 O O . VAL A 1 88 ? 6.853 -4.982 -15.885 1.00 97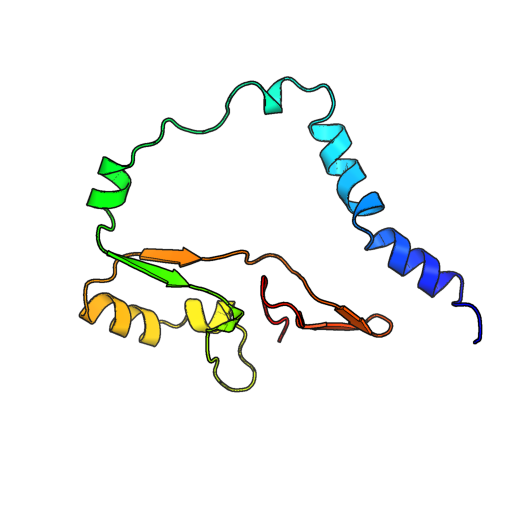.00 88 VAL A O 1
ATOM 676 N N . LYS A 1 89 ? 7.578 -2.994 -15.125 1.00 95.06 89 LYS A N 1
ATOM 677 C CA . LYS A 1 89 ? 8.707 -3.521 -14.329 1.00 95.06 89 LYS A CA 1
ATOM 678 C C . LYS A 1 89 ? 8.591 -3.278 -12.827 1.00 95.06 89 LYS A C 1
ATOM 680 O O . LYS A 1 89 ? 9.409 -3.778 -12.062 1.00 95.06 89 LYS A O 1
ATOM 685 N N . ALA A 1 90 ? 7.598 -2.507 -12.401 1.00 94.50 90 ALA A N 1
ATOM 686 C CA . ALA A 1 90 ? 7.347 -2.236 -10.994 1.00 94.50 90 ALA A CA 1
ATOM 687 C C . ALA A 1 90 ? 5.860 -2.005 -10.733 1.00 94.50 90 ALA A C 1
ATOM 689 O O . ALA A 1 90 ? 5.104 -1.627 -11.630 1.00 94.50 90 ALA A O 1
ATOM 690 N N . VAL A 1 91 ? 5.466 -2.184 -9.475 1.00 91.88 91 VAL A N 1
ATOM 691 C CA . VAL A 1 91 ? 4.151 -1.801 -8.964 1.00 91.88 91 VAL A CA 1
ATOM 692 C C . VAL A 1 91 ? 4.358 -0.746 -7.888 1.00 91.88 91 VAL A C 1
ATOM 694 O O . VAL A 1 91 ? 5.078 -0.966 -6.917 1.00 91.88 91 VAL A O 1
ATOM 697 N N . HIS A 1 92 ? 3.721 0.404 -8.065 1.00 90.56 92 HIS A N 1
ATOM 698 C CA . HIS A 1 92 ? 3.597 1.413 -7.030 1.00 90.56 92 HIS A CA 1
ATOM 699 C C . HIS A 1 92 ? 2.257 1.218 -6.329 1.00 90.56 92 HIS A C 1
ATOM 701 O O . HIS A 1 92 ? 1.198 1.432 -6.919 1.00 90.56 92 HIS A O 1
ATOM 707 N N . THR A 1 93 ? 2.296 0.779 -5.078 1.00 84.94 93 THR A N 1
ATOM 708 C CA . THR A 1 93 ? 1.094 0.548 -4.281 1.00 84.94 93 THR A CA 1
ATOM 709 C C . THR A 1 93 ? 0.647 1.837 -3.600 1.00 84.94 93 THR A C 1
ATOM 711 O O . THR A 1 93 ? 1.476 2.549 -3.032 1.00 84.94 93 THR A O 1
ATOM 714 N N . GLY A 1 94 ? -0.663 2.089 -3.574 1.00 76.50 94 GLY A N 1
ATOM 715 C CA . GLY A 1 94 ? -1.259 3.040 -2.635 1.00 76.50 94 GLY A CA 1
ATOM 716 C C . GLY A 1 94 ? -1.101 2.610 -1.162 1.00 76.50 94 GLY A C 1
ATOM 717 O O . GLY A 1 94 ? -0.264 1.769 -0.824 1.00 76.50 94 GLY A O 1
ATOM 718 N N . PRO A 1 95 ? -1.898 3.159 -0.240 1.00 74.12 95 PRO A N 1
ATOM 719 C CA . PRO A 1 95 ? -1.827 2.767 1.161 1.00 74.12 95 PRO A CA 1
ATOM 720 C C . PRO A 1 95 ? -2.263 1.305 1.385 1.00 74.12 95 PRO A C 1
ATOM 722 O O . PRO A 1 95 ? -3.376 0.915 1.055 1.00 74.12 95 PRO A O 1
ATOM 725 N N . MET A 1 96 ? -1.382 0.495 1.982 1.00 72.62 96 MET A N 1
ATOM 726 C CA . MET A 1 96 ? -1.602 -0.947 2.226 1.00 72.62 96 MET A CA 1
ATOM 727 C C . MET A 1 96 ? -1.788 -1.296 3.713 1.00 72.62 96 MET A C 1
ATOM 729 O O . MET A 1 96 ? -1.725 -2.457 4.104 1.00 72.62 96 MET A O 1
ATOM 733 N N . LYS A 1 97 ? -1.938 -0.292 4.584 1.00 75.75 97 LYS A N 1
ATOM 734 C CA . LYS A 1 97 ? -2.151 -0.522 6.022 1.00 75.75 97 LYS A CA 1
ATOM 735 C C . LYS A 1 97 ? -3.584 -0.984 6.281 1.00 75.75 97 LYS A C 1
ATOM 737 O O . LYS A 1 97 ? -4.494 -0.616 5.550 1.00 75.75 97 LYS A O 1
ATOM 742 N N . LEU A 1 98 ? -3.772 -1.723 7.372 1.00 74.38 98 LEU A N 1
ATOM 743 C CA . LEU A 1 98 ? -5.090 -2.083 7.889 1.00 74.38 98 LEU A CA 1
ATOM 744 C C . LEU A 1 98 ? -5.960 -0.825 8.048 1.00 74.38 98 LEU A C 1
ATOM 746 O O . LEU A 1 98 ? -5.548 0.124 8.718 1.00 74.38 98 LEU A O 1
ATOM 750 N N . SER A 1 99 ? -7.147 -0.819 7.445 1.00 74.38 99 SER A N 1
ATOM 751 C CA . SER A 1 99 ? -8.121 0.265 7.590 1.00 74.38 99 SER A CA 1
ATOM 752 C C . SER A 1 99 ? -9.545 -0.257 7.461 1.00 74.38 99 SER A C 1
ATOM 754 O O . SER A 1 99 ? -9.759 -1.373 6.992 1.00 74.38 99 SER A O 1
ATOM 756 N N . GLY A 1 100 ? -10.505 0.588 7.817 1.00 76.44 100 GLY A N 1
ATOM 757 C CA . GLY A 1 100 ? -11.919 0.338 7.610 1.00 76.44 100 GLY A CA 1
ATOM 758 C C . GLY A 1 100 ? -12.722 0.578 8.873 1.00 76.44 100 GLY A C 1
ATOM 759 O O . GLY A 1 100 ? -12.334 1.372 9.732 1.00 76.44 100 GLY A O 1
ATOM 760 N N . GLY A 1 101 ? -13.873 -0.080 8.951 1.00 79.25 101 GLY A N 1
ATOM 761 C CA . GLY A 1 101 ? -14.780 0.046 10.082 1.00 79.25 101 GLY A CA 1
ATOM 762 C C . GLY A 1 101 ? -14.573 -1.037 11.133 1.00 79.25 101 GLY A C 1
ATOM 763 O O . GLY A 1 101 ? -13.896 -2.040 10.909 1.00 79.25 101 GLY A O 1
ATOM 764 N N . VAL A 1 102 ? -15.253 -0.866 12.259 1.00 83.50 102 VAL A N 1
ATOM 765 C CA . VAL A 1 102 ? -15.416 -1.901 13.276 1.00 83.50 102 VAL A CA 1
ATOM 766 C C . VAL A 1 102 ? -16.905 -2.161 13.471 1.00 83.50 102 VAL A C 1
ATOM 768 O O . VAL A 1 102 ? -17.677 -1.223 13.678 1.00 83.50 102 VAL A O 1
ATOM 771 N N . ARG A 1 103 ? -17.306 -3.434 13.459 1.00 84.25 103 ARG A N 1
ATOM 772 C CA . ARG A 1 103 ? -18.643 -3.884 13.858 1.00 84.25 103 ARG A CA 1
ATOM 773 C C . ARG A 1 103 ? -18.517 -4.804 15.070 1.00 84.25 103 ARG A C 1
ATOM 775 O O . ARG A 1 103 ? -18.090 -5.948 14.961 1.00 84.25 103 ARG A O 1
ATOM 782 N N . GLY A 1 104 ? -18.860 -4.295 16.252 1.00 85.56 104 GLY A N 1
ATOM 783 C CA . GLY A 1 104 ? -18.573 -4.995 17.507 1.00 85.56 104 GLY A CA 1
ATOM 784 C C . GLY A 1 104 ? -17.062 -5.080 17.736 1.00 85.56 104 GLY A C 1
ATOM 785 O O . GLY A 1 104 ? -16.442 -4.077 18.070 1.00 85.56 104 GLY A O 1
ATOM 786 N N . ARG A 1 105 ? -16.477 -6.265 17.530 1.00 86.94 105 ARG A N 1
ATOM 787 C CA . ARG A 1 105 ? -15.015 -6.490 17.521 1.00 86.94 105 ARG A CA 1
ATOM 788 C C . ARG A 1 105 ? -14.491 -6.984 16.171 1.00 86.94 105 ARG A C 1
ATOM 790 O O . ARG A 1 105 ? -13.301 -7.243 16.031 1.00 86.94 105 ARG A O 1
ATOM 797 N N . GLU A 1 106 ? -15.376 -7.135 15.192 1.00 84.88 106 GLU A N 1
ATOM 798 C CA . GLU A 1 106 ? -15.021 -7.552 13.844 1.00 84.88 106 GLU A CA 1
ATOM 799 C C . GLU A 1 106 ? -14.524 -6.341 13.053 1.00 84.88 106 GLU A C 1
ATOM 801 O O . GLU A 1 106 ? -15.172 -5.288 13.029 1.00 84.88 106 GLU A O 1
ATOM 806 N N . LEU A 1 107 ? -13.366 -6.488 12.414 1.00 80.69 107 LEU A N 1
ATOM 807 C CA . LEU A 1 107 ? -12.877 -5.505 11.458 1.00 80.69 107 LEU A CA 1
ATOM 808 C C . LEU A 1 107 ? -13.650 -5.669 10.158 1.00 80.69 107 LEU A C 1
ATOM 810 O O . LEU A 1 107 ? -13.759 -6.766 9.622 1.00 80.69 107 LEU A O 1
ATOM 814 N N . THR A 1 108 ? -14.163 -4.562 9.649 1.00 76.75 108 THR A N 1
ATOM 815 C CA . THR A 1 108 ? -14.891 -4.529 8.382 1.00 76.75 108 THR A CA 1
ATOM 816 C C . THR A 1 108 ? -14.059 -3.796 7.335 1.00 76.75 108 THR A C 1
ATOM 818 O O . THR A 1 108 ? -13.312 -2.881 7.698 1.00 76.75 108 THR A O 1
ATOM 821 N N . PRO A 1 109 ? -14.198 -4.140 6.045 1.00 70.44 109 PRO A N 1
ATOM 822 C CA . PRO A 1 109 ? -13.537 -3.411 4.969 1.00 70.44 109 PRO A CA 1
ATOM 823 C C . PRO A 1 109 ? -13.824 -1.901 5.013 1.00 70.44 109 PRO A C 1
ATOM 825 O O . PRO A 1 109 ? -14.846 -1.452 5.537 1.00 70.44 109 PRO A O 1
ATOM 828 N N . THR A 1 110 ? -12.929 -1.102 4.434 1.00 68.19 110 THR A N 1
ATOM 829 C CA . THR A 1 110 ? -13.162 0.338 4.228 1.00 68.19 110 THR A CA 1
ATOM 830 C C . THR A 1 110 ? -14.334 0.593 3.273 1.00 68.19 110 THR A C 1
ATOM 832 O O . THR A 1 110 ? -14.500 -0.098 2.267 1.00 68.19 110 THR A O 1
ATOM 835 N N . VAL A 1 111 ? -15.142 1.609 3.600 1.00 51.44 111 VAL A N 1
ATOM 836 C CA . VAL A 1 111 ? -16.246 2.121 2.766 1.00 51.44 111 VAL A CA 1
ATOM 837 C C . VAL A 1 111 ? -15.775 3.296 1.888 1.00 51.44 111 VAL A C 1
ATOM 839 O O . VAL A 1 111 ? -16.380 3.578 0.860 1.00 51.44 111 VAL A O 1
ATOM 842 N N . ASP A 1 112 ? -14.670 3.951 2.260 1.00 53.91 112 ASP A N 1
ATOM 843 C CA . ASP A 1 112 ? -14.152 5.208 1.700 1.00 53.91 112 ASP A CA 1
ATOM 844 C C . ASP A 1 112 ? -12.841 5.069 0.891 1.00 53.91 112 ASP A C 1
ATOM 846 O O . ASP A 1 112 ? -12.281 6.060 0.427 1.00 53.91 112 ASP A O 1
ATOM 850 N N . GLY A 1 113 ? -12.386 3.837 0.631 1.00 50.25 113 GLY A N 1
ATOM 851 C CA . GLY A 1 113 ? -11.630 3.511 -0.586 1.00 50.25 113 GLY A CA 1
ATOM 852 C C . GLY A 1 113 ? -10.105 3.640 -0.548 1.00 50.25 113 GLY A C 1
ATOM 853 O O . GLY A 1 113 ? -9.483 3.522 -1.601 1.00 50.25 113 GLY A O 1
ATOM 854 N N . ASN A 1 114 ? -9.468 3.837 0.610 1.00 50.91 114 ASN A N 1
ATOM 855 C CA . ASN A 1 114 ? -8.028 4.147 0.632 1.00 50.91 114 ASN A CA 1
ATOM 856 C C . ASN A 1 114 ? -7.094 3.055 1.151 1.00 50.91 114 ASN A C 1
ATOM 858 O O . ASN A 1 114 ? -5.885 3.215 0.998 1.00 50.91 114 ASN A O 1
ATOM 862 N N . PHE A 1 115 ? -7.592 1.961 1.730 1.00 57.41 115 PHE A N 1
ATOM 863 C CA . PHE A 1 115 ? -6.714 0.872 2.154 1.00 57.41 115 PHE A CA 1
ATOM 864 C C . PHE A 1 115 ? -7.361 -0.502 1.997 1.00 57.41 115 PHE A C 1
ATOM 866 O O . PHE A 1 115 ? -8.500 -0.611 1.550 1.00 57.41 115 PHE A O 1
ATOM 873 N N . ASP A 1 116 ? -6.584 -1.542 2.293 1.00 56.31 116 ASP A N 1
ATOM 874 C CA . ASP A 1 116 ? -6.906 -2.931 1.981 1.00 56.31 116 ASP A CA 1
ATOM 875 C C . ASP A 1 116 ? -8.332 -3.322 2.397 1.00 56.31 116 ASP A C 1
ATOM 877 O O . ASP A 1 116 ? -8.805 -2.995 3.493 1.00 56.31 116 ASP A O 1
ATOM 881 N N . ARG A 1 117 ? -9.008 -4.055 1.509 1.00 56.12 117 ARG A N 1
ATOM 882 C CA . ARG A 1 117 ? -10.208 -4.792 1.884 1.00 56.12 117 ARG A CA 1
ATOM 883 C C . ARG A 1 117 ? -9.701 -5.959 2.709 1.00 56.12 117 ARG A C 1
ATOM 885 O O . ARG A 1 117 ? -9.162 -6.917 2.173 1.00 56.12 117 ARG A O 1
ATOM 892 N N . ILE A 1 118 ? -9.809 -5.831 4.023 1.00 48.41 118 ILE A N 1
ATOM 893 C CA . ILE A 1 118 ? -9.581 -6.940 4.942 1.00 48.41 118 ILE A CA 1
ATOM 894 C C . ILE A 1 118 ? -10.590 -8.030 4.551 1.00 48.41 118 ILE A C 1
ATOM 896 O O . ILE A 1 118 ? -11.773 -7.896 4.862 1.00 48.41 118 ILE A O 1
ATOM 900 N N . GLY A 1 119 ? -10.134 -9.036 3.799 1.00 51.59 119 GLY A N 1
ATOM 901 C CA . GLY A 1 119 ? -10.961 -10.090 3.200 1.00 51.59 119 GLY A CA 1
ATOM 902 C C . GLY A 1 119 ? -10.573 -10.378 1.760 1.00 51.59 119 GLY A C 1
ATOM 903 O O . GLY A 1 119 ? -11.202 -9.777 0.863 1.00 51.59 119 GLY A O 1
#

Secondary structure (DSSP, 8-state):
-PPPPHHHHHHHHHHSHHHHHHHHHHHHTT-GGGTS--SPPP-HHHHHHH-SSEEEE-GGG--PPTT--HHHHHT-HHHHHHHHHTT--EEEE---S--SEEETTEEE--SSSSS----

Sequence (119 aa):
MTPPDTGTIAWLQEHSMLQRVQPIARRYSGQGALWQHPYAETQPRAASALASVWFTAYPASIITRPGTSVLATLGDESLWRALAAIGVKAVHTGPMKLSGGVRGRELTPTVDGNFDRIG

Radius of gyration: 19.87 Å; chains: 1; bounding box: 49×31×52 Å